Protein AF-A0A1C4TQ43-F1 (afdb_monomer_lite)

Secondary structure (DSSP, 8-state):
--HHHHHHHHHHHHHTTSEEEEEETTEEEEEE-HHHHHHHHHT-

Radius of gyration: 11.58 Å; chains: 1; bounding box: 22×29×27 Å

Sequence (44 aa):
MAPGAVGDHLAILRSSGLLVRARSGRSVLYRRTPLGEALVAGSG

pLDDT: mean 87.36, std 9.82, range [52.41, 93.56]

Structure (mmCIF, N/CA/C/O backbone):
data_AF-A0A1C4TQ43-F1
#
_entry.id   AF-A0A1C4TQ43-F1
#
loop_
_atom_site.group_PDB
_atom_site.id
_atom_site.type_symbol
_atom_site.label_atom_id
_atom_site.label_alt_id
_atom_site.label_comp_id
_atom_site.label_asym_id
_atom_site.label_entity_id
_atom_site.label_seq_id
_atom_site.pdbx_PDB_ins_code
_atom_site.Cartn_x
_atom_site.Cartn_y
_atom_site.Cartn_z
_atom_site.occupancy
_atom_site.B_iso_or_equiv
_atom_site.auth_seq_id
_atom_site.auth_comp_id
_atom_site.auth_asym_id
_atom_site.auth_atom_id
_atom_site.pdbx_PDB_model_num
ATOM 1 N N . MET A 1 1 ? 18.231 -3.769 -10.426 1.00 53.81 1 MET A N 1
ATOM 2 C CA . MET A 1 1 ? 16.827 -3.371 -10.185 1.00 53.81 1 MET A CA 1
ATOM 3 C C . MET A 1 1 ? 16.420 -2.380 -11.260 1.00 53.81 1 MET A C 1
ATOM 5 O O . MET A 1 1 ? 16.996 -1.302 -11.314 1.00 53.81 1 MET A O 1
ATOM 9 N N . ALA A 1 2 ? 15.505 -2.756 -12.155 1.00 68.12 2 ALA A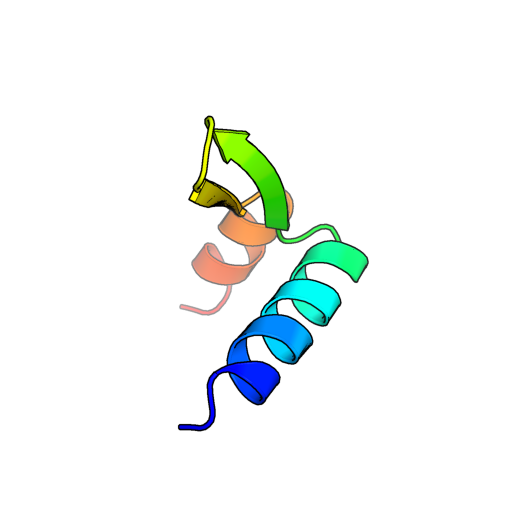 N 1
ATOM 10 C CA . ALA A 1 2 ? 14.963 -1.824 -13.139 1.00 68.12 2 ALA A CA 1
ATOM 11 C C . ALA A 1 2 ? 13.937 -0.897 -12.452 1.00 68.12 2 ALA A C 1
ATOM 13 O O .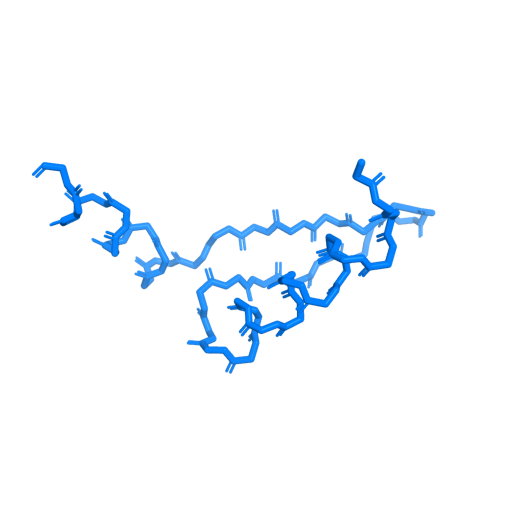 ALA A 1 2 ? 13.124 -1.394 -11.670 1.00 68.12 2 ALA A O 1
ATOM 14 N N . PRO A 1 3 ? 13.927 0.417 -12.731 1.00 66.00 3 PRO A N 1
ATOM 15 C CA . PRO A 1 3 ? 12.989 1.356 -12.107 1.00 66.00 3 PRO A CA 1
ATOM 16 C C . PRO A 1 3 ? 11.513 1.029 -12.401 1.00 66.00 3 PRO A C 1
ATOM 18 O O . PRO A 1 3 ? 10.653 1.334 -11.578 1.00 66.00 3 PRO A O 1
ATOM 21 N N . GLY A 1 4 ? 11.220 0.342 -13.514 1.00 74.94 4 GLY A N 1
ATOM 22 C CA . GLY A 1 4 ? 9.871 -0.148 -13.830 1.00 74.94 4 GLY A CA 1
ATOM 23 C C . GLY A 1 4 ? 9.334 -1.147 -12.800 1.00 74.94 4 GLY A C 1
ATOM 24 O O . GLY A 1 4 ? 8.217 -0.989 -12.323 1.00 74.94 4 GLY A O 1
ATOM 25 N N . ALA A 1 5 ? 10.175 -2.080 -12.340 1.00 82.12 5 ALA A N 1
ATOM 26 C CA . ALA A 1 5 ? 9.769 -3.114 -11.386 1.00 82.12 5 ALA A CA 1
ATOM 27 C C . ALA A 1 5 ? 9.361 -2.541 -10.016 1.00 82.12 5 ALA A C 1
ATOM 29 O O . ALA A 1 5 ? 8.487 -3.081 -9.341 1.00 82.12 5 ALA A O 1
ATOM 30 N N . VAL A 1 6 ? 9.970 -1.423 -9.604 1.00 86.94 6 VAL A N 1
ATOM 31 C CA . VAL A 1 6 ? 9.592 -0.722 -8.367 1.00 86.94 6 VAL A CA 1
ATOM 32 C C . VAL A 1 6 ? 8.235 -0.037 -8.532 1.00 86.94 6 VAL A C 1
ATOM 34 O O . VAL A 1 6 ? 7.407 -0.101 -7.627 1.00 86.94 6 VAL A O 1
ATOM 37 N N . GLY A 1 7 ? 7.982 0.584 -9.689 1.00 87.88 7 GLY A N 1
ATOM 38 C CA . GLY A 1 7 ? 6.684 1.180 -10.011 1.00 87.88 7 GLY A CA 1
ATOM 39 C C . GLY A 1 7 ? 5.554 0.150 -10.012 1.00 87.88 7 GLY A C 1
ATOM 40 O O . GLY A 1 7 ? 4.512 0.397 -9.403 1.00 87.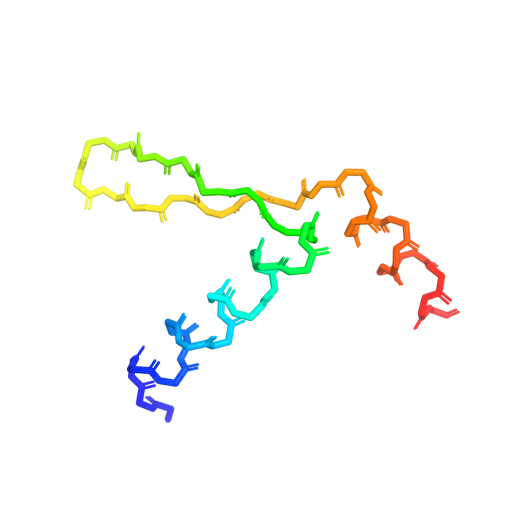88 7 GLY A O 1
ATOM 41 N N . ASP A 1 8 ? 5.796 -1.018 -10.607 1.00 90.19 8 ASP A N 1
ATOM 42 C CA . ASP A 1 8 ? 4.836 -2.125 -10.646 1.00 90.19 8 ASP A CA 1
ATOM 43 C C . ASP A 1 8 ? 4.540 -2.664 -9.242 1.00 90.19 8 ASP A C 1
ATOM 45 O O . ASP A 1 8 ? 3.379 -2.816 -8.856 1.00 90.19 8 ASP A O 1
ATOM 49 N N . HIS A 1 9 ? 5.573 -2.868 -8.421 1.00 90.25 9 HIS A N 1
ATOM 50 C CA . HIS A 1 9 ? 5.388 -3.304 -7.038 1.00 90.25 9 HIS A CA 1
ATOM 51 C C . HIS A 1 9 ? 4.599 -2.280 -6.204 1.00 90.25 9 HIS A C 1
ATOM 53 O O . HIS A 1 9 ? 3.667 -2.639 -5.480 1.00 90.25 9 HIS A O 1
ATOM 59 N N . LEU A 1 10 ? 4.916 -0.988 -6.341 1.00 91.00 10 LEU A N 1
ATOM 60 C CA . LEU A 1 10 ? 4.182 0.089 -5.674 1.00 91.00 10 LEU A CA 1
ATOM 61 C C . LEU A 1 10 ? 2.732 0.188 -6.166 1.00 91.00 10 LEU A C 1
ATOM 63 O O . LEU A 1 10 ? 1.842 0.499 -5.373 1.00 91.00 10 LEU A O 1
ATOM 67 N N . ALA A 1 11 ? 2.472 -0.102 -7.443 1.00 90.69 11 ALA A N 1
ATOM 68 C CA . ALA A 1 11 ? 1.122 -0.161 -7.989 1.00 90.69 11 ALA A CA 1
ATOM 69 C C . ALA A 1 11 ? 0.316 -1.309 -7.368 1.00 90.69 11 ALA A C 1
ATOM 71 O O . ALA A 1 11 ? -0.826 -1.083 -6.959 1.00 90.69 11 ALA A O 1
ATOM 72 N N . ILE A 1 12 ? 0.922 -2.491 -7.216 1.00 92.44 12 ILE A N 1
ATOM 73 C CA . ILE A 1 12 ? 0.301 -3.651 -6.560 1.00 92.44 12 ILE A CA 1
ATOM 74 C C . ILE A 1 12 ? -0.027 -3.326 -5.098 1.00 92.44 12 ILE A C 1
ATOM 76 O O . ILE A 1 12 ? -1.188 -3.423 -4.702 1.00 92.44 12 ILE A O 1
ATOM 80 N N . LEU A 1 13 ? 0.945 -2.845 -4.315 1.00 91.94 13 LEU A N 1
ATOM 81 C CA . LEU A 1 13 ? 0.728 -2.472 -2.908 1.00 91.94 13 LEU A CA 1
ATOM 82 C C . LEU A 1 13 ? -0.308 -1.349 -2.732 1.00 91.94 13 LEU A C 1
ATOM 84 O O . LEU A 1 13 ? -1.029 -1.289 -1.736 1.00 91.94 13 LEU A O 1
ATOM 88 N N . ARG A 1 14 ? -0.397 -0.431 -3.696 1.00 91.44 14 ARG A N 1
ATOM 89 C CA . ARG A 1 14 ? -1.418 0.620 -3.692 1.00 91.44 14 ARG A CA 1
ATOM 90 C C . ARG A 1 14 ? -2.794 0.075 -4.077 1.00 91.44 14 ARG A C 1
ATOM 92 O O . ARG A 1 14 ? -3.790 0.534 -3.525 1.00 91.44 14 ARG A O 1
ATOM 99 N N . SER A 1 15 ? -2.869 -0.890 -4.994 1.00 90.94 15 SER A N 1
ATOM 100 C CA . SER A 1 15 ? -4.130 -1.544 -5.370 1.00 90.94 15 SER A CA 1
ATOM 101 C C . SER A 1 15 ? -4.728 -2.374 -4.233 1.00 90.94 15 SER A C 1
ATOM 103 O O . SER A 1 15 ? -5.944 -2.397 -4.085 1.00 90.94 15 SER A O 1
ATOM 105 N N . SER A 1 16 ? -3.891 -2.965 -3.373 1.00 92.31 16 SER A N 1
ATOM 106 C CA . SER A 1 16 ? -4.332 -3.695 -2.178 1.00 92.31 16 SER A CA 1
ATOM 107 C C . SER A 1 16 ? -4.677 -2.791 -0.988 1.00 92.31 16 SER A C 1
ATOM 109 O O . SER A 1 16 ? -5.034 -3.285 0.077 1.00 92.31 16 SER A O 1
ATOM 111 N N . GLY A 1 17 ? -4.565 -1.465 -1.135 1.00 91.75 17 GLY A N 1
ATOM 112 C CA . GLY A 1 17 ? -4.861 -0.512 -0.062 1.00 91.75 17 GLY A CA 1
ATOM 113 C C . GLY A 1 17 ? -3.797 -0.445 1.040 1.00 91.75 17 GLY A C 1
ATOM 114 O O . GLY A 1 17 ? -4.031 0.185 2.072 1.00 91.75 17 GLY A O 1
ATOM 115 N N . LEU A 1 18 ? -2.620 -1.047 0.836 1.00 93.00 18 LEU A N 1
ATOM 116 C CA . LEU A 1 18 ? -1.497 -0.998 1.784 1.00 93.00 18 LEU A CA 1
ATOM 117 C C . LEU A 1 18 ? -0.728 0.326 1.701 1.00 93.00 18 LEU A C 1
ATOM 119 O O . LEU A 1 18 ? -0.138 0.774 2.686 1.00 93.00 18 LEU A O 1
ATOM 123 N N . LEU A 1 19 ? -0.746 0.968 0.529 1.00 93.56 19 LEU A N 1
ATOM 124 C CA . LEU A 1 19 ? -0.101 2.255 0.283 1.00 93.56 19 LEU A CA 1
ATOM 125 C C . LEU A 1 19 ? -1.074 3.289 -0.283 1.00 93.56 19 LEU A C 1
ATOM 127 O O . LEU A 1 19 ? -1.909 2.996 -1.139 1.00 93.56 19 LEU A O 1
ATOM 131 N N . VAL A 1 20 ? -0.873 4.543 0.113 1.00 92.62 20 VAL A N 1
ATOM 132 C CA . VAL A 1 20 ? -1.458 5.718 -0.538 1.00 92.62 20 VAL A CA 1
ATOM 133 C C . VAL A 1 20 ? -0.384 6.499 -1.278 1.00 92.62 20 VAL A C 1
ATOM 135 O O . VAL A 1 20 ? 0.747 6.640 -0.811 1.00 92.62 20 VAL A O 1
ATOM 138 N N . ARG A 1 21 ? -0.756 7.029 -2.446 1.00 92.50 21 ARG A N 1
ATOM 139 C CA . ARG A 1 21 ? 0.095 7.911 -3.248 1.00 92.50 21 ARG A CA 1
ATOM 140 C C . ARG A 1 21 ? -0.264 9.367 -2.964 1.00 92.50 21 ARG A C 1
ATOM 142 O O . ARG A 1 21 ? -1.440 9.726 -3.002 1.00 92.50 21 ARG A O 1
ATOM 149 N N . ALA A 1 22 ? 0.739 10.207 -2.756 1.00 91.75 22 ALA A N 1
ATOM 150 C CA . ALA A 1 22 ? 0.597 11.652 -2.654 1.00 91.75 22 ALA A CA 1
ATOM 151 C C . ALA A 1 22 ? 1.607 12.321 -3.587 1.00 91.75 22 ALA A C 1
ATOM 153 O O . ALA A 1 22 ? 2.788 11.982 -3.588 1.00 91.75 22 ALA A O 1
ATOM 154 N N . ARG A 1 23 ? 1.154 13.270 -4.406 1.00 92.81 23 ARG A N 1
ATOM 155 C CA . ARG A 1 23 ? 2.048 14.038 -5.275 1.00 92.81 23 ARG A CA 1
ATOM 156 C C . ARG A 1 23 ? 2.515 15.278 -4.525 1.00 92.81 23 ARG A C 1
ATOM 158 O O . ARG A 1 23 ? 1.687 16.078 -4.109 1.00 92.81 23 ARG A O 1
ATOM 165 N N . SER A 1 24 ? 3.826 15.438 -4.392 1.00 92.25 24 SER A N 1
ATOM 166 C CA . SER A 1 24 ? 4.460 16.632 -3.836 1.00 92.25 24 SER A CA 1
ATOM 167 C C . SER A 1 24 ? 5.311 17.281 -4.926 1.00 92.25 24 SER A C 1
ATOM 169 O O . SER A 1 24 ? 6.454 16.891 -5.169 1.00 92.25 24 SER A O 1
ATOM 171 N N . GLY A 1 25 ? 4.704 18.207 -5.675 1.00 93.50 25 GLY A N 1
ATOM 172 C CA . GLY A 1 25 ? 5.327 18.863 -6.827 1.00 93.50 25 GLY A CA 1
ATOM 173 C C . GLY A 1 25 ? 5.787 17.870 -7.903 1.00 93.50 25 GLY A C 1
ATOM 174 O O . GLY A 1 25 ? 4.972 17.230 -8.578 1.00 93.50 25 GLY A O 1
ATOM 175 N N . ARG A 1 26 ? 7.112 17.752 -8.062 1.00 93.56 26 ARG A N 1
ATOM 176 C CA . ARG A 1 26 ? 7.771 16.836 -9.013 1.00 93.56 26 ARG A CA 1
ATOM 177 C C . ARG A 1 26 ? 7.999 15.429 -8.447 1.00 93.56 26 ARG A C 1
ATOM 179 O O . ARG A 1 26 ? 8.418 14.551 -9.194 1.00 93.56 26 ARG A O 1
ATOM 186 N N . SER A 1 27 ? 7.706 15.212 -7.168 1.00 91.62 27 SER A N 1
ATOM 187 C CA . SER A 1 27 ? 7.932 13.947 -6.469 1.00 91.62 27 SER A CA 1
ATOM 188 C C . SER A 1 27 ? 6.618 13.220 -6.195 1.00 91.62 27 SER A C 1
ATOM 190 O O . SER A 1 27 ? 5.589 13.835 -5.902 1.00 91.62 27 SER A O 1
ATOM 192 N N . VAL A 1 28 ? 6.656 11.890 -6.258 1.00 91.38 28 VAL A N 1
ATOM 193 C CA . VAL A 1 28 ? 5.561 11.027 -5.803 1.00 91.38 28 VAL A CA 1
ATOM 194 C C . VAL A 1 28 ? 5.991 10.387 -4.495 1.00 91.38 28 VAL A C 1
ATOM 196 O O . VAL A 1 28 ? 6.987 9.673 -4.441 1.00 91.38 28 VAL A O 1
ATOM 199 N N . LEU A 1 29 ? 5.238 10.669 -3.442 1.00 9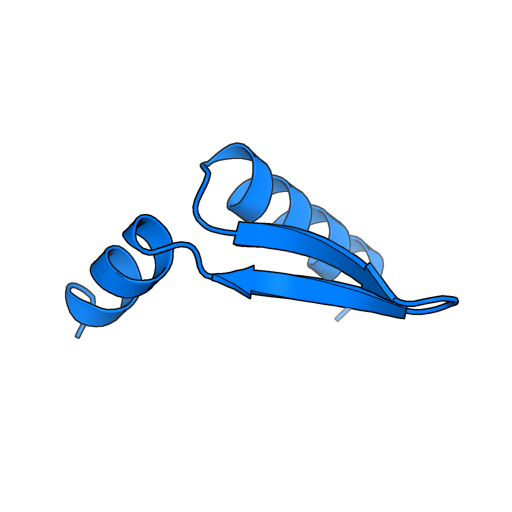1.75 29 LEU A N 1
ATOM 200 C CA . LEU A 1 29 ? 5.430 10.099 -2.122 1.00 91.75 29 LEU A CA 1
ATOM 201 C C . LEU A 1 29 ? 4.452 8.943 -1.942 1.00 91.75 29 LEU A C 1
ATOM 203 O O . LEU A 1 29 ? 3.265 9.063 -2.255 1.00 91.75 29 LEU A O 1
ATOM 207 N N . TYR A 1 30 ? 4.951 7.838 -1.408 1.00 91.75 30 TYR A N 1
ATOM 208 C CA . TYR A 1 30 ? 4.132 6.713 -0.983 1.00 91.75 30 TYR A CA 1
ATOM 209 C C . TYR A 1 30 ? 4.138 6.667 0.538 1.00 91.75 30 TYR A C 1
ATOM 211 O O . TYR A 1 30 ? 5.199 6.713 1.159 1.00 91.75 30 TYR A O 1
ATOM 219 N N . ARG A 1 31 ? 2.952 6.607 1.139 1.00 91.44 31 ARG A N 1
ATOM 220 C CA . ARG A 1 31 ? 2.786 6.443 2.587 1.00 91.44 31 ARG A CA 1
ATOM 221 C C . ARG A 1 31 ? 2.042 5.148 2.856 1.00 91.44 31 ARG A C 1
ATOM 223 O O . ARG A 1 31 ? 1.133 4.801 2.103 1.00 91.44 31 ARG A O 1
ATOM 230 N N . ARG A 1 32 ? 2.417 4.450 3.924 1.00 92.75 32 ARG A N 1
ATOM 231 C CA . ARG A 1 32 ? 1.691 3.268 4.389 1.00 92.75 32 ARG A CA 1
ATOM 232 C C . ARG A 1 32 ? 0.364 3.673 5.012 1.00 92.75 32 ARG A C 1
ATOM 234 O O . ARG A 1 32 ? 0.255 4.724 5.647 1.00 92.75 32 ARG A O 1
ATOM 241 N N . THR A 1 33 ? -0.653 2.863 4.763 1.00 93.25 33 THR A N 1
ATOM 242 C CA . THR A 1 33 ? -1.951 2.983 5.427 1.00 93.25 33 THR A CA 1
ATOM 243 C C . THR A 1 33 ? -1.901 2.302 6.792 1.00 93.25 33 THR A C 1
ATOM 245 O O . THR A 1 33 ? -1.012 1.484 7.020 1.00 93.25 33 THR A O 1
ATOM 248 N N . PRO A 1 34 ? -2.870 2.558 7.686 1.00 90.81 34 PRO A N 1
ATOM 249 C CA . PRO A 1 34 ? -2.990 1.794 8.927 1.00 90.81 34 PRO A CA 1
ATOM 250 C C . PRO A 1 34 ? -3.057 0.274 8.697 1.00 90.81 34 PRO A C 1
ATOM 252 O O . PRO A 1 34 ? -2.484 -0.483 9.468 1.00 90.81 34 PRO A O 1
ATOM 255 N N . LEU A 1 35 ? -3.691 -0.172 7.602 1.00 90.06 35 LEU A N 1
ATOM 256 C CA . LEU A 1 35 ? -3.725 -1.583 7.194 1.00 90.06 35 LEU A CA 1
ATOM 257 C C . LEU A 1 35 ? -2.326 -2.083 6.806 1.00 90.06 35 LEU A C 1
ATOM 259 O O . LEU A 1 35 ? -1.905 -3.149 7.243 1.00 90.06 35 LEU A O 1
ATOM 263 N N . GLY A 1 36 ? -1.585 -1.293 6.023 1.00 90.88 36 GLY A N 1
ATOM 264 C CA . GLY A 1 36 ? -0.198 -1.594 5.672 1.00 90.88 36 GLY A CA 1
ATOM 265 C C . GLY A 1 36 ? 0.734 -1.646 6.882 1.00 90.88 36 GLY A C 1
ATOM 266 O O . GLY A 1 36 ? 1.560 -2.548 6.969 1.00 90.88 36 GLY A O 1
ATOM 267 N N . GLU A 1 37 ? 0.576 -0.722 7.828 1.00 92.38 37 GLU A N 1
ATOM 268 C CA . GLU A 1 37 ? 1.320 -0.731 9.092 1.00 92.38 37 GLU A CA 1
ATOM 269 C C . GLU A 1 37 ? 0.978 -1.968 9.935 1.00 92.38 37 GLU A C 1
ATOM 271 O O . GLU A 1 37 ? 1.884 -2.637 10.419 1.00 92.38 37 GLU A O 1
ATOM 276 N N . ALA A 1 38 ? -0.303 -2.343 10.041 1.00 90.88 38 ALA A N 1
ATOM 277 C CA . ALA A 1 38 ? -0.723 -3.552 10.753 1.00 90.88 38 ALA A CA 1
ATOM 278 C C . ALA A 1 38 ? -0.162 -4.840 10.123 1.00 90.88 38 ALA A C 1
ATOM 280 O O . ALA A 1 38 ? 0.254 -5.744 10.843 1.00 90.88 38 ALA A O 1
ATOM 281 N N . LEU A 1 39 ? -0.100 -4.917 8.788 1.00 89.81 39 LEU A N 1
ATOM 282 C CA . LEU A 1 39 ? 0.491 -6.054 8.075 1.00 89.81 39 LEU A CA 1
ATOM 283 C C . LEU A 1 39 ? 1.994 -6.181 8.362 1.00 89.81 39 LEU A C 1
ATOM 285 O O . LEU A 1 39 ? 2.487 -7.280 8.606 1.00 89.81 39 LEU A O 1
ATOM 289 N N . VAL A 1 40 ? 2.717 -5.059 8.347 1.00 90.44 40 VAL A N 1
ATOM 290 C CA . VAL A 1 40 ? 4.149 -5.030 8.673 1.00 90.44 40 VAL A CA 1
ATOM 291 C C . VAL A 1 40 ? 4.373 -5.396 10.140 1.00 90.44 40 VAL A C 1
ATOM 293 O O . VAL A 1 40 ? 5.253 -6.200 10.428 1.00 90.44 40 VAL A O 1
ATOM 296 N N . ALA A 1 41 ? 3.553 -4.866 11.051 1.00 88.44 41 ALA A N 1
ATOM 297 C CA . ALA A 1 41 ? 3.637 -5.154 12.481 1.00 88.44 41 ALA A CA 1
ATOM 298 C C . ALA A 1 41 ? 3.304 -6.616 12.828 1.00 88.44 41 ALA A C 1
ATOM 300 O O . ALA A 1 41 ? 3.877 -7.157 13.766 1.00 88.44 41 ALA A O 1
ATOM 301 N N . GLY A 1 42 ? 2.397 -7.256 12.083 1.00 81.94 42 GLY A N 1
ATOM 302 C CA . GLY A 1 42 ? 2.029 -8.665 12.266 1.00 81.94 42 GLY A CA 1
ATOM 303 C C . GLY A 1 42 ? 2.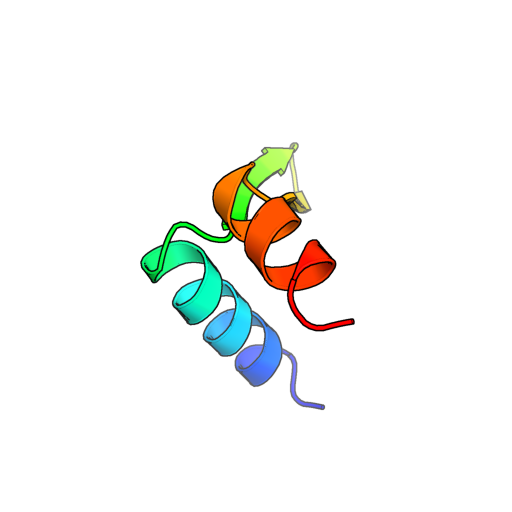908 -9.668 11.511 1.00 81.94 42 GLY A C 1
ATOM 304 O O . GLY A 1 42 ? 2.748 -10.866 11.711 1.00 81.94 42 GLY A O 1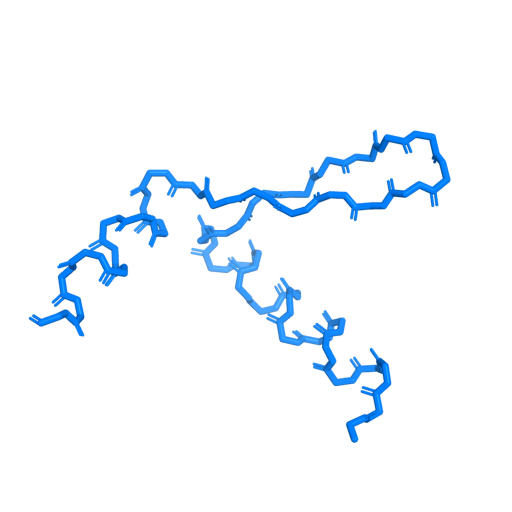
ATOM 305 N N . SER A 1 43 ? 3.812 -9.204 10.642 1.00 73.69 43 SER A N 1
ATOM 306 C CA . SER A 1 43 ? 4.767 -10.056 9.909 1.00 73.69 43 SER A CA 1
ATOM 307 C C . SER A 1 43 ? 6.132 -10.164 10.612 1.00 73.69 43 SER A C 1
ATOM 309 O O . SER A 1 43 ? 7.112 -10.539 9.965 1.00 73.69 43 SER A O 1
ATOM 311 N N . GLY A 1 44 ? 6.203 -9.779 11.892 1.00 52.41 44 GLY A N 1
ATOM 312 C CA . GLY A 1 44 ? 7.396 -9.835 12.745 1.00 52.41 44 GLY A CA 1
ATOM 313 C C . GLY A 1 44 ? 7.390 -11.017 13.699 1.00 52.41 44 GLY A C 1
ATOM 314 O O . GLY A 1 44 ? 6.295 -11.362 14.194 1.00 52.41 44 GLY A O 1
#

Foldseek 3Di:
DDPVVVVVVLVVCVVVVQWDWDDDDPDIDIDGDPVVVVVVVVVD